Protein AF-A0A932JUG5-F1 (afdb_monomer)

pLDDT: mean 70.93, std 18.05, range [37.06, 95.56]

Mean predicted aligned error: 10.32 Å

Nearest PDB structures (foldseek):
  2k5g-assembly1_A  TM=2.302E-01  e=5.711E-01  Bordetella parapertussis
  5xey-assembly1_D  TM=2.996E-01  e=1.657E+00  Mycobacteroides abscessus ATCC 19977
  2r4i-assembly1_B  TM=3.685E-01  e=4.272E+00  Cytophaga hutchinsonii ATCC 33406

Structure (mmCIF, N/CA/C/O backbone):
data_AF-A0A932JUG5-F1
#
_entry.id   AF-A0A932JUG5-F1
#
loop_
_atom_site.group_PDB
_atom_site.id
_atom_site.type_symbol
_atom_site.label_atom_id
_atom_site.label_alt_id
_atom_site.label_comp_id
_atom_site.label_asym_id
_atom_site.label_entity_id
_atom_site.label_seq_id
_atom_site.pdbx_PDB_ins_code
_atom_site.Cartn_x
_atom_site.Cartn_y
_atom_site.Cartn_z
_atom_site.occupancy
_atom_site.B_iso_or_equiv
_atom_site.auth_seq_id
_atom_site.auth_comp_id
_atom_site.auth_asym_id
_atom_site.auth_atom_id
_atom_site.pdbx_PDB_model_num
ATOM 1 N N . MET A 1 1 ? 5.066 -1.043 17.334 1.00 67.12 1 MET A N 1
ATOM 2 C CA . MET A 1 1 ? 5.276 -2.443 16.895 1.00 67.12 1 MET A CA 1
ATOM 3 C C . MET A 1 1 ? 4.798 -2.511 15.457 1.00 67.12 1 MET A C 1
ATOM 5 O O . MET A 1 1 ? 3.901 -1.746 15.149 1.00 67.12 1 MET A O 1
ATOM 9 N N . PHE A 1 2 ? 5.399 -3.308 14.576 1.00 74.69 2 PHE A N 1
ATOM 10 C CA . PHE A 1 2 ? 4.957 -3.373 13.175 1.00 74.69 2 PHE A CA 1
ATOM 11 C C . PHE A 1 2 ? 4.101 -4.617 12.924 1.00 74.69 2 PHE A C 1
ATOM 13 O O . PHE A 1 2 ? 4.277 -5.651 13.579 1.00 74.69 2 PHE A O 1
ATOM 20 N N . THR A 1 3 ? 3.201 -4.508 11.958 1.00 82.12 3 THR A N 1
ATOM 21 C CA . THR A 1 3 ? 2.502 -5.627 11.320 1.00 82.12 3 THR A CA 1
ATOM 22 C C . THR A 1 3 ? 3.050 -5.799 9.909 1.00 82.12 3 THR A C 1
ATOM 24 O O . THR A 1 3 ? 3.849 -4.992 9.422 1.00 82.12 3 THR A O 1
ATOM 27 N N . ASN A 1 4 ? 2.658 -6.883 9.252 1.00 87.62 4 ASN A N 1
ATOM 28 C CA . ASN A 1 4 ? 3.013 -7.144 7.871 1.00 87.62 4 ASN A CA 1
ATOM 29 C C . ASN A 1 4 ? 1.751 -7.185 7.013 1.00 87.62 4 ASN A C 1
ATOM 31 O O . ASN A 1 4 ? 0.753 -7.795 7.386 1.00 87.62 4 ASN A O 1
ATOM 35 N N . LEU A 1 5 ? 1.824 -6.606 5.821 1.00 89.88 5 LEU A N 1
ATOM 36 C CA . LEU A 1 5 ? 0.847 -6.821 4.763 1.00 89.88 5 LEU A CA 1
ATOM 37 C C . LEU A 1 5 ? 1.424 -7.851 3.795 1.00 89.88 5 LEU A C 1
ATOM 39 O O . LEU A 1 5 ? 2.476 -7.622 3.196 1.00 89.88 5 LEU A O 1
ATOM 43 N N . GLY A 1 6 ? 0.761 -8.996 3.672 1.00 92.31 6 GLY A N 1
ATOM 44 C CA . GLY A 1 6 ? 1.151 -10.073 2.772 1.00 92.31 6 GLY A CA 1
ATOM 45 C C . GLY A 1 6 ? 0.362 -10.032 1.472 1.00 92.31 6 GLY A C 1
ATOM 46 O O . GLY A 1 6 ? -0.870 -10.011 1.481 1.00 92.31 6 GLY A O 1
ATOM 47 N N . GLY A 1 7 ? 1.069 -10.069 0.346 1.00 91.06 7 GLY A N 1
ATOM 48 C CA . GLY A 1 7 ? 0.444 -10.052 -0.972 1.00 91.06 7 GLY A CA 1
ATOM 49 C C . GLY A 1 7 ? 1.299 -10.688 -2.057 1.00 91.06 7 GLY A C 1
ATOM 50 O O . GLY A 1 7 ? 2.500 -10.901 -1.891 1.00 91.06 7 GLY A O 1
ATOM 51 N N . VAL A 1 8 ? 0.645 -10.964 -3.185 1.00 92.56 8 VAL A N 1
ATOM 52 C CA . VAL A 1 8 ? 1.299 -11.363 -4.431 1.00 92.56 8 VAL A CA 1
ATOM 53 C C . VAL A 1 8 ? 1.482 -10.112 -5.277 1.00 92.56 8 VAL A C 1
ATOM 55 O O . VAL A 1 8 ? 0.507 -9.466 -5.661 1.00 92.56 8 VAL A O 1
ATOM 58 N N . PHE A 1 9 ? 2.730 -9.782 -5.590 1.00 91.12 9 PHE A N 1
ATOM 59 C CA . PHE A 1 9 ? 3.080 -8.593 -6.354 1.00 91.12 9 PHE A CA 1
ATOM 60 C C . PHE A 1 9 ? 3.748 -8.964 -7.665 1.00 91.12 9 PHE A C 1
ATOM 62 O O . PHE A 1 9 ? 4.625 -9.831 -7.719 1.00 91.12 9 PHE A O 1
ATOM 69 N N . ARG A 1 10 ? 3.379 -8.252 -8.728 1.00 90.44 10 ARG A N 1
ATOM 70 C CA . ARG A 1 10 ? 4.007 -8.412 -10.036 1.00 90.44 10 ARG A CA 1
ATOM 71 C C . ARG A 1 10 ? 5.241 -7.526 -10.120 1.00 90.44 10 ARG A C 1
ATOM 73 O O . ARG A 1 10 ? 5.135 -6.306 -9.976 1.00 90.44 10 ARG A O 1
ATOM 80 N N . CYS A 1 11 ? 6.401 -8.135 -10.360 1.00 87.50 11 CYS A N 1
ATOM 81 C CA . CYS A 1 11 ? 7.664 -7.415 -10.476 1.00 87.50 11 CYS A CA 1
ATOM 82 C C . CYS A 1 11 ? 7.712 -6.557 -11.739 1.00 87.50 11 CYS A C 1
ATOM 84 O O . CYS A 1 11 ? 7.481 -7.050 -12.843 1.00 87.50 11 CYS A O 1
ATOM 86 N N . LEU A 1 12 ? 8.106 -5.297 -11.575 1.00 83.88 12 LEU A N 1
ATOM 87 C CA . LEU A 1 12 ? 8.209 -4.328 -12.664 1.00 83.88 12 LEU A CA 1
ATOM 88 C C . LEU A 1 12 ? 9.313 -4.666 -13.670 1.00 83.88 12 LEU A C 1
ATOM 90 O O . LEU A 1 12 ? 9.170 -4.379 -14.851 1.00 83.88 12 LEU A O 1
ATOM 94 N N . ARG A 1 13 ? 10.395 -5.315 -13.220 1.00 81.38 13 ARG A N 1
ATOM 95 C CA . ARG A 1 13 ? 11.527 -5.692 -14.081 1.00 81.38 13 ARG A CA 1
ATOM 96 C C . ARG A 1 13 ? 11.312 -7.001 -14.818 1.00 81.38 13 ARG A C 1
ATOM 98 O O . ARG A 1 13 ? 11.494 -7.077 -16.023 1.00 81.38 13 ARG A O 1
ATOM 105 N N . CYS A 1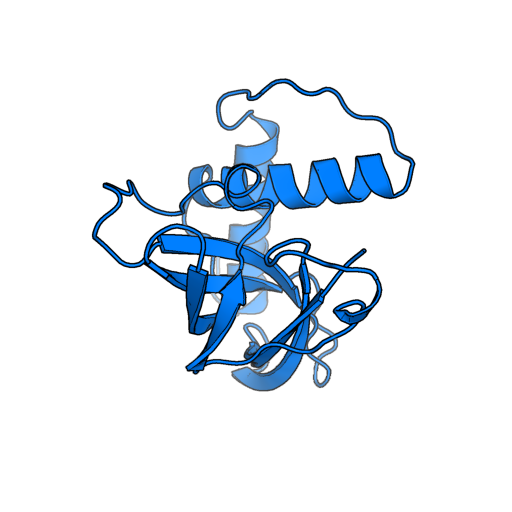 14 ? 11.020 -8.068 -14.077 1.00 86.12 14 CYS A N 1
ATOM 106 C CA . CYS A 1 14 ? 10.975 -9.414 -14.652 1.00 86.12 14 CYS A CA 1
ATOM 107 C C . CYS A 1 14 ? 9.556 -9.890 -14.979 1.00 86.12 14 CYS A C 1
ATOM 109 O O . CYS A 1 14 ? 9.392 -10.993 -15.490 1.00 86.12 14 CYS A O 1
ATOM 111 N N . GLY A 1 15 ? 8.527 -9.098 -14.655 1.00 88.44 15 GLY A N 1
ATOM 112 C CA . GLY A 1 15 ? 7.122 -9.433 -14.894 1.00 88.44 15 GLY A CA 1
ATOM 113 C C . GLY A 1 15 ? 6.592 -10.599 -14.059 1.00 88.44 15 GLY A C 1
ATOM 114 O O . GLY A 1 15 ? 5.436 -10.975 -14.227 1.00 88.44 15 GLY A O 1
ATOM 115 N N . ALA A 1 16 ? 7.419 -11.181 -13.191 1.00 90.38 16 ALA A N 1
ATOM 116 C CA . ALA A 1 16 ? 7.067 -12.353 -12.419 1.00 90.38 16 ALA A CA 1
ATOM 117 C C . ALA A 1 16 ? 6.352 -11.978 -11.122 1.00 90.38 16 ALA A C 1
ATOM 119 O O . ALA A 1 16 ? 6.752 -11.038 -10.430 1.00 90.38 16 ALA A O 1
ATOM 120 N N . ASP A 1 17 ? 5.359 -12.783 -10.766 1.00 92.38 17 ASP A N 1
ATOM 121 C CA . ASP A 1 17 ? 4.685 -12.675 -9.480 1.00 92.38 17 ASP A CA 1
ATOM 122 C C . ASP A 1 17 ? 5.598 -13.182 -8.354 1.00 92.38 17 ASP A C 1
ATOM 124 O O . ASP A 1 17 ? 6.375 -14.137 -8.534 1.00 92.38 17 ASP A O 1
ATOM 128 N N . THR A 1 18 ? 5.551 -12.479 -7.223 1.00 90.31 18 THR A N 1
ATOM 129 C CA . THR A 1 18 ? 6.344 -12.711 -6.012 1.00 90.31 18 THR A CA 1
ATOM 130 C C . THR A 1 18 ? 5.464 -12.517 -4.784 1.00 90.31 18 THR A C 1
ATOM 132 O O . THR A 1 18 ? 4.820 -11.478 -4.655 1.00 90.31 18 THR A O 1
ATOM 135 N N . ASP A 1 19 ? 5.485 -13.483 -3.868 1.00 91.50 19 ASP A N 1
ATOM 136 C CA . ASP A 1 19 ? 4.974 -13.285 -2.513 1.00 91.50 19 ASP A CA 1
ATOM 137 C C . ASP A 1 19 ? 5.924 -12.356 -1.759 1.00 91.50 19 ASP A C 1
ATOM 139 O O . ASP A 1 19 ? 7.111 -12.664 -1.610 1.00 91.50 19 ASP A O 1
ATOM 143 N N . ALA A 1 20 ? 5.418 -11.217 -1.301 1.00 89.06 20 ALA A N 1
ATOM 144 C CA . ALA A 1 20 ? 6.198 -10.276 -0.512 1.00 89.06 20 ALA A CA 1
ATOM 145 C C . ALA A 1 20 ? 5.428 -9.817 0.727 1.00 89.06 20 ALA A C 1
ATOM 147 O O . ALA A 1 20 ? 4.199 -9.908 0.803 1.00 89.06 20 ALA A O 1
ATOM 148 N N . LEU A 1 21 ? 6.194 -9.338 1.704 1.00 88.06 21 LEU A N 1
ATOM 149 C CA . LEU A 1 21 ? 5.694 -8.740 2.931 1.00 88.06 21 LEU A CA 1
ATOM 150 C C . LEU A 1 21 ? 6.082 -7.268 2.944 1.00 88.06 21 LEU A C 1
ATOM 152 O O . LEU A 1 21 ? 7.226 -6.932 2.645 1.00 88.06 21 LEU A O 1
ATOM 156 N N . ILE A 1 22 ? 5.135 -6.421 3.323 1.00 86.06 22 ILE A N 1
ATOM 157 C CA . ILE A 1 22 ? 5.368 -4.997 3.557 1.00 86.06 22 ILE A CA 1
ATOM 158 C C . ILE A 1 22 ? 5.203 -4.750 5.044 1.00 86.06 22 ILE A C 1
ATOM 160 O O . ILE A 1 22 ? 4.152 -5.059 5.602 1.00 86.06 22 ILE A O 1
ATOM 164 N N . GLN A 1 23 ? 6.224 -4.190 5.680 1.00 81.81 23 GLN A N 1
ATOM 165 C CA . GLN A 1 23 ? 6.123 -3.778 7.075 1.00 81.81 23 GLN A CA 1
ATOM 166 C C . GLN A 1 23 ? 5.350 -2.467 7.168 1.00 81.81 23 GLN A C 1
ATOM 168 O O . GLN A 1 23 ? 5.635 -1.518 6.441 1.00 81.81 23 GLN A O 1
ATOM 173 N N . THR A 1 24 ? 4.365 -2.415 8.060 1.00 77.62 24 THR A N 1
ATOM 174 C CA . THR A 1 24 ? 3.523 -1.235 8.236 1.00 77.62 24 THR 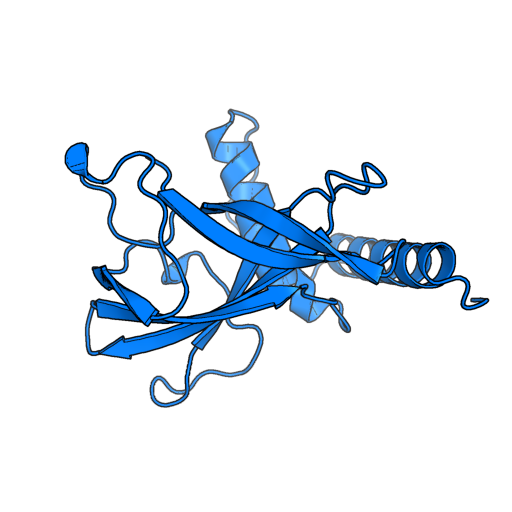A CA 1
ATOM 175 C C . THR A 1 24 ? 3.140 -1.032 9.700 1.00 77.62 24 THR A C 1
ATOM 177 O O . THR A 1 24 ? 3.155 -1.969 10.501 1.00 77.62 24 THR A O 1
ATOM 180 N N . TYR A 1 25 ? 2.805 0.210 10.042 1.00 74.06 25 TYR A N 1
ATOM 181 C CA . TYR A 1 25 ? 2.137 0.570 11.298 1.00 74.06 25 TYR A CA 1
ATOM 182 C C . TYR A 1 25 ? 0.625 0.679 11.137 1.00 74.06 25 TYR A C 1
ATOM 184 O O . TYR A 1 25 ? -0.084 0.920 12.106 1.00 74.06 25 TYR A O 1
ATOM 192 N N . LEU A 1 26 ? 0.134 0.482 9.913 1.00 70.62 26 LEU A N 1
ATOM 193 C CA . LEU A 1 26 ? -1.282 0.381 9.666 1.00 70.62 26 LEU A CA 1
ATOM 194 C C . LEU A 1 26 ? -1.844 -0.833 10.423 1.00 70.62 26 LEU A C 1
ATOM 196 O O . LEU A 1 26 ? -1.299 -1.935 10.338 1.00 70.62 26 LEU A O 1
ATOM 200 N N . PHE A 1 27 ? -2.968 -0.607 11.099 1.00 74.44 27 PHE A N 1
ATOM 201 C CA . PHE A 1 27 ? -3.621 -1.500 12.062 1.00 74.44 27 PHE A CA 1
ATOM 202 C C . PHE A 1 27 ? -3.049 -1.422 13.475 1.00 74.44 27 PHE A C 1
ATOM 204 O O . PHE A 1 27 ? -1.846 -1.500 13.708 1.00 74.44 27 PHE A O 1
ATOM 211 N N . LYS A 1 28 ? -3.961 -1.301 14.441 1.00 66.75 28 LYS A N 1
ATOM 212 C CA . LYS A 1 28 ? -3.667 -1.188 15.861 1.00 66.75 28 LYS A CA 1
ATOM 213 C C . LYS A 1 28 ? -2.875 -2.397 16.321 1.00 66.75 28 LYS A C 1
ATOM 215 O O . LYS A 1 28 ? -3.382 -3.521 16.396 1.00 66.75 28 LYS A O 1
ATOM 220 N N . THR A 1 29 ? -1.624 -2.144 16.677 1.00 58.34 29 THR A N 1
ATOM 221 C CA . THR A 1 29 ? -0.757 -3.170 17.237 1.00 58.34 29 THR A CA 1
ATOM 222 C C . THR A 1 29 ? -0.883 -3.149 18.753 1.00 58.34 29 THR A C 1
ATOM 224 O O . THR A 1 29 ? -0.235 -2.346 19.427 1.00 58.34 29 THR A O 1
ATOM 227 N N . THR A 1 30 ? -1.695 -4.035 19.327 1.00 60.59 30 THR A N 1
ATOM 228 C CA . THR A 1 30 ? -1.393 -4.496 20.689 1.00 60.59 30 THR A CA 1
ATOM 229 C C . THR A 1 30 ? -0.082 -5.292 20.640 1.00 60.59 30 THR A C 1
ATOM 231 O O . THR A 1 30 ? 0.353 -5.712 19.564 1.00 60.59 30 THR A O 1
ATOM 234 N N . ALA A 1 31 ? 0.563 -5.539 21.786 1.00 60.38 31 ALA A N 1
ATOM 235 C CA . ALA A 1 31 ? 1.728 -6.433 21.830 1.00 60.38 31 ALA A CA 1
ATOM 236 C C . ALA A 1 31 ? 1.429 -7.837 21.259 1.00 60.38 31 ALA A C 1
ATOM 238 O O . ALA A 1 31 ? 2.344 -8.542 20.847 1.00 60.38 31 ALA A O 1
ATOM 239 N N . GLU A 1 32 ? 0.149 -8.215 21.218 1.00 59.88 32 GLU A N 1
ATOM 240 C CA . GLU A 1 32 ? -0.349 -9.486 20.691 1.00 59.8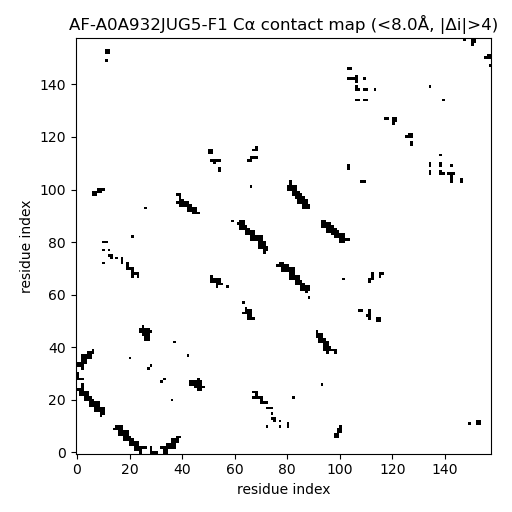8 32 GLU A CA 1
ATOM 241 C C . GLU A 1 32 ? -0.408 -9.509 19.155 1.00 59.88 32 GLU A C 1
ATOM 243 O O . GLU A 1 32 ? -0.163 -10.555 18.567 1.00 59.88 32 GLU A O 1
ATOM 248 N N . ASN A 1 33 ? -0.636 -8.366 18.498 1.00 59.84 33 ASN A N 1
ATOM 249 C CA . ASN A 1 33 ? -0.740 -8.273 17.030 1.00 59.84 33 ASN A CA 1
ATOM 250 C C . ASN A 1 33 ? 0.624 -8.060 16.343 1.00 59.84 33 ASN A C 1
ATOM 252 O O . ASN A 1 33 ? 0.725 -7.869 15.130 1.00 59.84 33 ASN A O 1
ATOM 256 N N . ALA A 1 34 ? 1.696 -8.037 17.128 1.00 69.94 34 ALA A N 1
ATOM 257 C CA . ALA A 1 34 ? 3.051 -7.830 16.658 1.00 69.94 34 ALA A CA 1
ATOM 258 C C . ALA A 1 34 ? 3.486 -8.894 15.651 1.00 69.94 34 ALA A C 1
ATOM 260 O O . ALA A 1 34 ? 3.536 -10.079 15.973 1.00 69.94 34 ALA A O 1
ATOM 261 N N . GLY A 1 35 ? 3.882 -8.472 14.452 1.00 73.44 35 GLY A N 1
ATOM 262 C CA . GLY A 1 35 ? 4.350 -9.404 13.431 1.00 73.44 35 GLY A CA 1
ATOM 263 C C . GLY A 1 35 ? 3.248 -10.244 12.781 1.00 73.44 35 GLY A C 1
ATOM 264 O O . GLY A 1 35 ? 3.582 -11.109 11.969 1.00 73.44 35 GLY A O 1
ATOM 265 N N . GLU A 1 36 ? 1.965 -9.977 13.059 1.00 85.62 36 GLU A N 1
ATOM 266 C CA . GLU A 1 36 ? 0.871 -10.563 12.281 1.00 85.62 36 GLU A CA 1
ATOM 267 C C . GLU A 1 36 ? 0.986 -10.203 10.796 1.00 85.62 36 GLU A C 1
ATOM 269 O O . GLU A 1 36 ? 1.579 -9.187 10.419 1.00 85.62 36 GLU A O 1
ATOM 274 N N . VAL A 1 37 ? 0.430 -11.070 9.948 1.00 90.62 37 VAL A N 1
ATOM 275 C CA . VAL A 1 37 ? 0.419 -10.902 8.494 1.00 90.62 37 VAL A CA 1
ATOM 276 C C . VAL A 1 37 ? -1.023 -10.772 8.024 1.00 90.62 37 VAL A C 1
ATOM 278 O O . VAL A 1 37 ? -1.716 -11.784 7.941 1.00 90.62 37 VAL A O 1
ATOM 281 N N . TYR A 1 38 ? -1.426 -9.556 7.660 1.00 90.94 38 TYR A N 1
ATOM 282 C CA . TYR A 1 38 ? -2.733 -9.256 7.082 1.00 90.94 38 TYR A CA 1
ATOM 283 C C . TYR A 1 38 ? -2.717 -9.401 5.559 1.00 90.94 38 TYR A C 1
ATOM 285 O O . TYR A 1 38 ? -1.777 -8.974 4.885 1.00 90.94 38 TYR A O 1
ATOM 293 N N . ARG A 1 39 ? -3.774 -9.984 5.001 1.00 93.81 39 ARG A N 1
ATOM 294 C CA . ARG A 1 39 ? -3.969 -10.232 3.568 1.00 93.81 39 ARG A CA 1
ATOM 295 C C . ARG A 1 39 ? -5.269 -9.613 3.071 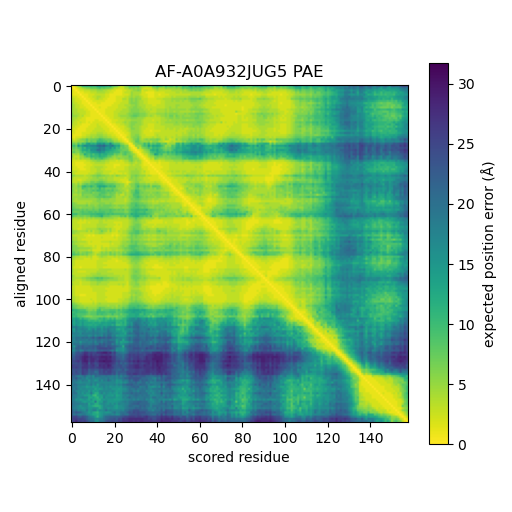1.00 93.81 39 ARG A C 1
ATOM 297 O O . ARG A 1 39 ? -6.115 -9.161 3.836 1.00 93.81 39 ARG A O 1
ATOM 304 N N . VAL A 1 40 ? -5.440 -9.613 1.752 1.00 93.88 40 VAL A N 1
ATOM 305 C CA . VAL A 1 40 ? -6.690 -9.186 1.113 1.00 93.88 40 VAL A CA 1
ATOM 306 C C . VAL A 1 40 ? -7.883 -9.956 1.688 1.00 93.88 40 VAL A C 1
ATOM 308 O O . VAL A 1 40 ? -7.867 -11.183 1.745 1.00 93.88 40 VAL A O 1
ATOM 311 N N . GLY A 1 41 ? -8.916 -9.219 2.090 1.00 93.25 41 GLY A N 1
ATOM 312 C CA . GLY A 1 41 ? -10.114 -9.719 2.762 1.00 93.25 41 GLY A CA 1
ATOM 313 C C . GLY A 1 41 ? -10.045 -9.670 4.290 1.00 93.25 41 GLY A C 1
ATOM 314 O O . GLY A 1 41 ? -11.087 -9.744 4.936 1.00 93.25 41 GLY A O 1
ATOM 315 N N . GLU A 1 42 ? -8.856 -9.512 4.873 1.00 92.19 42 GLU A N 1
ATOM 316 C CA . GLU A 1 42 ? -8.681 -9.392 6.319 1.00 92.19 42 GLU A CA 1
ATOM 317 C C . GLU A 1 42 ? -8.773 -7.930 6.762 1.00 92.19 42 GL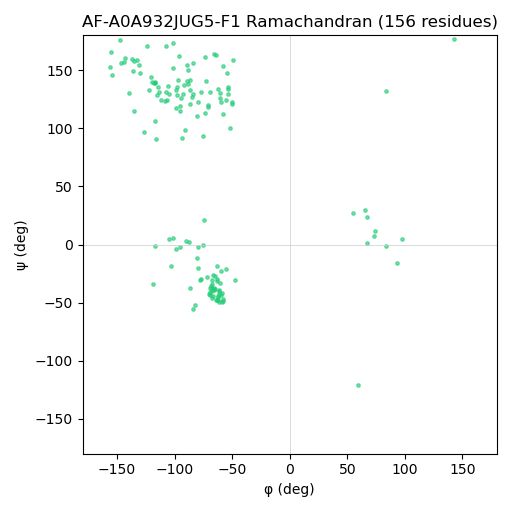U A C 1
ATOM 319 O O . GLU A 1 42 ? -8.538 -6.992 5.991 1.00 92.19 42 GLU A O 1
ATOM 324 N N . GLY A 1 43 ? -9.150 -7.733 8.021 1.00 88.25 43 GLY A N 1
ATOM 325 C CA . GLY A 1 43 ? -9.329 -6.411 8.590 1.00 88.25 43 GLY A CA 1
ATOM 326 C C . GLY A 1 43 ? -9.182 -6.401 10.100 1.00 88.25 43 GLY A C 1
ATOM 327 O O . GLY A 1 43 ? -9.438 -7.399 10.773 1.00 88.25 43 GLY A O 1
ATOM 328 N N . ALA A 1 44 ? -8.781 -5.251 10.624 1.00 89.44 44 ALA A N 1
ATOM 329 C CA . ALA A 1 44 ? -8.560 -5.020 12.043 1.00 89.44 44 ALA A CA 1
ATOM 330 C C . ALA A 1 44 ? -8.908 -3.571 12.408 1.00 89.44 44 ALA A C 1
ATOM 332 O O . ALA A 1 44 ? -9.276 -2.760 11.551 1.00 89.44 44 ALA A O 1
ATOM 333 N N . GLU A 1 45 ? -8.825 -3.247 13.698 1.00 88.31 45 GLU A N 1
ATOM 334 C CA . GLU A 1 45 ? -8.858 -1.852 14.136 1.00 88.31 45 GLU A CA 1
ATOM 335 C C . GLU A 1 45 ? -7.670 -1.120 13.503 1.00 88.31 45 GLU A C 1
ATOM 337 O O . GLU A 1 45 ? -6.551 -1.624 13.520 1.00 88.31 45 GLU A O 1
ATOM 342 N N . VAL A 1 46 ? -7.922 0.028 12.892 1.00 81.50 46 VAL A N 1
ATOM 343 C CA . VAL A 1 46 ? -6.928 0.848 12.212 1.00 81.50 46 VAL A CA 1
ATOM 344 C C . VAL A 1 46 ? -6.398 1.880 13.192 1.00 81.50 46 VAL A C 1
ATOM 346 O O . VAL A 1 46 ? -7.165 2.591 13.835 1.00 81.50 46 VAL A O 1
ATOM 349 N N . ASP A 1 47 ? -5.078 1.940 13.269 1.00 73.94 47 ASP A N 1
ATOM 350 C CA . ASP A 1 47 ? -4.292 2.937 13.985 1.00 73.94 47 ASP A CA 1
ATOM 351 C C . ASP A 1 47 ? -3.235 3.450 12.997 1.00 73.94 47 ASP A C 1
ATOM 353 O O . ASP A 1 47 ? -2.845 2.701 12.089 1.00 73.94 47 ASP A O 1
ATOM 357 N N . GLY A 1 48 ? -2.845 4.720 13.101 1.00 64.69 48 GLY A N 1
ATOM 358 C CA . GLY A 1 48 ? -1.848 5.329 12.219 1.00 64.69 48 GLY A CA 1
ATOM 359 C C . GLY A 1 48 ? -2.323 5.648 10.797 1.00 64.69 48 GLY A C 1
ATOM 360 O O . GLY A 1 48 ? -1.495 5.964 9.948 1.00 64.69 48 GLY A O 1
ATOM 361 N N . ILE A 1 49 ? -3.626 5.596 10.478 1.00 70.00 49 ILE A N 1
ATOM 362 C CA . ILE A 1 49 ? -4.113 5.955 9.125 1.00 70.00 49 ILE A CA 1
ATOM 363 C C . ILE A 1 49 ? -3.840 7.419 8.778 1.00 70.00 49 ILE A C 1
ATOM 365 O O . ILE A 1 49 ? -3.595 7.756 7.625 1.00 70.00 49 ILE A O 1
ATOM 369 N N . GLU A 1 50 ? -3.847 8.277 9.789 1.00 66.56 50 GLU A N 1
ATOM 370 C CA . GLU A 1 50 ? -3.492 9.687 9.735 1.00 66.56 50 GLU A CA 1
ATOM 371 C C . GLU A 1 50 ? -2.024 9.933 9.354 1.00 66.56 50 GLU A C 1
ATOM 373 O O . GLU A 1 50 ? -1.681 11.030 8.903 1.00 66.56 50 GLU A O 1
ATOM 378 N N . GLU A 1 51 ? -1.166 8.920 9.493 1.00 61.75 51 GLU A N 1
ATOM 379 C CA . GLU A 1 51 ? 0.228 8.954 9.044 1.00 61.75 51 GLU A CA 1
ATOM 380 C C . GLU A 1 51 ? 0.336 8.711 7.529 1.00 61.75 51 GLU A C 1
ATOM 382 O O . GLU A 1 51 ? 1.308 9.124 6.889 1.00 61.75 51 GLU A O 1
ATOM 387 N N . PHE A 1 52 ? -0.695 8.113 6.923 1.00 65.56 52 PHE A N 1
ATOM 388 C CA . PHE A 1 52 ? -0.767 7.880 5.487 1.00 65.56 52 PHE A CA 1
ATOM 389 C C . PHE A 1 52 ? -1.472 9.034 4.778 1.00 65.56 52 PHE A C 1
ATOM 391 O O . PHE A 1 52 ? -2.516 9.536 5.194 1.00 65.56 52 PHE A O 1
ATOM 398 N N . ILE A 1 53 ? -0.914 9.438 3.637 1.00 66.69 53 ILE A N 1
ATOM 399 C CA . ILE A 1 53 ? -1.572 10.397 2.750 1.00 66.69 53 ILE A CA 1
ATOM 400 C C . ILE A 1 53 ? -2.350 9.609 1.692 1.00 66.69 53 ILE A C 1
ATOM 402 O O . ILE A 1 53 ? -1.742 8.787 0.996 1.00 66.69 53 ILE A O 1
ATOM 406 N N . PRO A 1 54 ? -3.660 9.865 1.530 1.00 74.12 54 PRO A N 1
ATOM 407 C CA . PRO A 1 54 ? -4.433 9.304 0.433 1.00 74.12 54 PRO A CA 1
ATOM 408 C C . PRO A 1 54 ? -3.781 9.614 -0.920 1.00 74.12 54 PRO A C 1
ATOM 410 O O . PRO A 1 54 ? -3.392 10.753 -1.182 1.00 74.12 54 PRO A O 1
ATOM 413 N N . LEU A 1 55 ? -3.701 8.617 -1.801 1.00 74.00 55 LEU A N 1
ATOM 414 C CA . LEU A 1 55 ? -3.224 8.797 -3.178 1.00 74.00 55 LEU A CA 1
ATOM 415 C C . LEU A 1 55 ? -4.181 9.659 -4.010 1.00 74.00 55 LEU A C 1
ATOM 417 O O . LEU A 1 55 ? -3.763 10.327 -4.952 1.00 74.00 55 LEU A O 1
ATOM 421 N N . TYR A 1 56 ? -5.462 9.663 -3.643 1.00 76.94 56 TYR A N 1
ATOM 422 C CA . TYR A 1 56 ? -6.514 10.439 -4.290 1.00 76.94 56 TYR A CA 1
ATOM 423 C C . TYR A 1 56 ? -7.325 11.196 -3.236 1.00 76.94 56 TYR A C 1
ATOM 425 O O . TYR A 1 56 ? -7.399 10.735 -2.094 1.00 76.94 56 TYR A O 1
ATOM 433 N N . PRO A 1 57 ? -7.966 12.328 -3.593 1.00 74.75 57 PRO A N 1
ATOM 434 C CA . PRO A 1 57 ? -8.898 13.007 -2.701 1.00 74.75 57 PRO A CA 1
ATOM 435 C C . PRO A 1 57 ? -9.928 12.022 -2.144 1.00 74.75 57 PRO A C 1
ATOM 437 O O . PRO A 1 57 ? -10.634 11.358 -2.901 1.00 74.75 57 PRO A O 1
ATOM 440 N N . TRP A 1 58 ? -9.988 11.926 -0.820 1.00 77.88 58 TRP A N 1
ATOM 441 C CA . TRP A 1 58 ? -10.832 10.971 -0.118 1.00 77.88 58 TRP A CA 1
ATOM 442 C C . TRP A 1 58 ? -11.889 11.714 0.695 1.00 77.88 58 TRP A C 1
ATOM 444 O O . TRP A 1 58 ? -11.574 12.630 1.452 1.00 77.88 58 TRP A O 1
ATOM 454 N N . ASP A 1 59 ? -13.151 11.333 0.515 1.00 81.50 59 ASP A N 1
ATOM 455 C CA . ASP A 1 59 ? -14.321 11.979 1.121 1.00 81.50 59 ASP A CA 1
ATOM 456 C C . ASP A 1 59 ? -14.873 11.214 2.337 1.00 81.50 59 ASP A C 1
ATOM 458 O O . ASP A 1 59 ? -15.936 11.553 2.862 1.00 81.50 59 ASP A O 1
ATOM 462 N N . GLY A 1 60 ? -14.176 10.158 2.766 1.00 79.12 60 GLY A N 1
ATOM 463 C CA . GLY A 1 60 ? -14.615 9.279 3.847 1.00 79.12 60 GLY A CA 1
ATOM 464 C C . GLY A 1 60 ? -15.586 8.173 3.424 1.00 79.12 60 GLY A C 1
ATOM 465 O O . GLY A 1 60 ? -15.998 7.392 4.277 1.00 79.12 60 GLY A O 1
ATOM 466 N N . ARG A 1 61 ? -15.989 8.098 2.146 1.00 79.62 61 ARG A N 1
ATOM 467 C CA . ARG A 1 61 ? -17.013 7.149 1.659 1.00 79.62 61 ARG A CA 1
ATOM 468 C C . ARG A 1 61 ? -16.489 6.177 0.614 1.00 79.62 61 ARG A C 1
ATOM 470 O O . ARG A 1 61 ? -16.952 5.040 0.554 1.00 79.62 61 ARG A O 1
ATOM 477 N N . ALA A 1 62 ? -15.555 6.616 -0.223 1.00 84.25 62 ALA A N 1
ATOM 478 C CA . ALA A 1 62 ? -14.868 5.728 -1.153 1.00 84.25 62 ALA A CA 1
ATOM 479 C C . ALA A 1 62 ? -13.857 4.829 -0.416 1.00 84.25 62 ALA A C 1
ATOM 481 O O . ALA A 1 62 ? -13.436 5.164 0.694 1.00 84.25 62 ALA A O 1
ATOM 482 N N . PRO A 1 63 ? -13.415 3.711 -1.017 1.00 92.12 63 PRO A N 1
ATOM 483 C CA . PRO A 1 63 ? -12.228 3.030 -0.535 1.00 92.12 63 PRO A CA 1
ATOM 484 C C . PRO A 1 63 ? -11.046 3.999 -0.464 1.00 92.12 63 PRO A C 1
ATOM 486 O O . PRO A 1 63 ? -10.799 4.772 -1.392 1.00 92.12 63 PRO A O 1
ATOM 489 N N . LEU A 1 64 ? -10.333 3.959 0.651 1.00 87.44 64 LEU A N 1
ATOM 490 C CA . LEU A 1 64 ? -9.125 4.731 0.853 1.00 87.44 64 LEU A CA 1
ATOM 491 C C . LEU A 1 64 ? -7.968 4.017 0.156 1.00 87.44 64 LEU A C 1
ATOM 493 O O . LEU A 1 64 ? -7.688 2.853 0.439 1.00 87.44 64 LEU A O 1
ATOM 497 N N . GLU A 1 65 ? -7.298 4.714 -0.756 1.00 87.88 65 GLU A N 1
ATOM 498 C CA . GLU A 1 65 ? -6.100 4.209 -1.419 1.00 87.88 65 GLU A CA 1
ATOM 499 C C . GLU A 1 65 ? -4.861 4.922 -0.888 1.00 87.88 65 GLU A C 1
ATOM 501 O O . GLU A 1 65 ? -4.775 6.149 -0.947 1.00 87.88 65 GLU A O 1
ATOM 506 N N . VAL A 1 66 ? -3.896 4.153 -0.389 1.00 82.25 66 VAL A N 1
ATOM 507 C CA . VAL A 1 66 ? -2.661 4.660 0.224 1.00 82.25 66 VAL A CA 1
ATOM 508 C C . VAL A 1 66 ? -1.453 3.864 -0.262 1.00 82.25 66 VAL A C 1
ATOM 510 O O . VAL A 1 66 ? -1.554 2.675 -0.572 1.00 82.25 66 VAL A O 1
ATOM 513 N N . ALA A 1 67 ? -0.295 4.515 -0.334 1.00 81.75 67 ALA A N 1
ATOM 514 C CA . ALA A 1 67 ? 0.977 3.822 -0.510 1.00 81.75 67 ALA A CA 1
ATOM 515 C C . ALA A 1 67 ? 1.487 3.350 0.856 1.00 81.75 67 ALA A C 1
ATOM 517 O O . ALA A 1 67 ? 1.535 4.147 1.789 1.00 81.75 67 ALA A O 1
ATOM 518 N N . VAL A 1 68 ? 1.851 2.072 0.979 1.00 78.56 68 VAL A N 1
ATOM 519 C CA . VAL A 1 68 ? 2.072 1.431 2.295 1.00 78.56 68 VAL A CA 1
ATOM 520 C C . VAL A 1 68 ? 3.484 0.938 2.561 1.00 78.56 68 VAL A C 1
ATOM 522 O O . VAL A 1 68 ? 3.744 0.430 3.645 1.00 78.56 68 VAL A O 1
ATOM 525 N N . GLY A 1 69 ? 4.393 1.098 1.605 1.00 76.88 69 GLY A N 1
ATOM 526 C CA . GLY A 1 69 ? 5.783 0.678 1.751 1.00 76.88 69 GLY A CA 1
ATOM 527 C C . GLY A 1 69 ? 6.352 0.108 0.464 1.00 76.88 69 GLY A C 1
ATOM 528 O O . GLY A 1 69 ? 5.647 -0.005 -0.550 1.00 76.88 69 GLY A O 1
ATOM 529 N N . ASP A 1 70 ? 7.635 -0.229 0.517 1.00 78.38 70 ASP A N 1
ATOM 530 C CA . ASP A 1 70 ? 8.329 -0.929 -0.545 1.00 78.38 70 ASP A CA 1
ATOM 531 C C . ASP A 1 70 ? 8.392 -2.446 -0.312 1.00 78.38 70 ASP A C 1
ATOM 533 O O . ASP A 1 70 ? 8.135 -2.955 0.780 1.00 78.38 70 ASP A O 1
ATOM 537 N N . TRP A 1 71 ? 8.678 -3.180 -1.382 1.00 82.88 71 TRP A N 1
ATOM 538 C CA . TRP A 1 71 ? 8.832 -4.626 -1.382 1.00 82.88 71 TRP A CA 1
ATOM 539 C C . TRP A 1 71 ? 9.889 -5.074 -2.398 1.00 82.88 71 TRP A C 1
ATOM 541 O O . TRP A 1 71 ? 10.146 -4.422 -3.420 1.00 82.88 71 TRP A O 1
ATOM 551 N N . ASP A 1 72 ? 10.455 -6.251 -2.137 1.00 84.25 72 ASP A N 1
ATOM 552 C CA . ASP A 1 72 ? 11.535 -6.830 -2.930 1.00 84.25 72 ASP A CA 1
ATOM 553 C C . ASP A 1 72 ? 11.053 -7.991 -3.803 1.00 84.25 72 ASP A C 1
ATOM 555 O O . ASP A 1 72 ? 10.363 -8.910 -3.356 1.00 84.25 72 ASP A O 1
ATOM 559 N N . CYS A 1 73 ? 11.494 -8.024 -5.061 1.00 84.00 73 CYS A N 1
ATOM 560 C CA . CYS A 1 73 ? 11.316 -9.192 -5.910 1.00 84.00 73 CYS A CA 1
ATOM 561 C C . CYS A 1 73 ? 12.382 -10.249 -5.599 1.00 84.00 73 CYS A C 1
ATOM 563 O O . CYS A 1 73 ? 13.544 -10.114 -5.988 1.00 84.00 73 CYS A O 1
ATOM 565 N N . GLY A 1 74 ? 11.979 -11.371 -5.002 1.00 81.19 74 GLY A N 1
ATOM 566 C CA . GLY A 1 74 ? 12.884 -12.487 -4.705 1.00 81.19 74 GLY A CA 1
ATOM 567 C C . GLY A 1 74 ? 13.567 -13.110 -5.934 1.00 81.19 74 GLY A C 1
ATOM 568 O O . GLY A 1 74 ? 14.638 -13.700 -5.794 1.00 81.19 74 GLY A O 1
ATOM 569 N N . LYS A 1 75 ? 12.995 -12.959 -7.140 1.00 85.50 75 LYS A N 1
ATOM 570 C CA . LYS A 1 75 ? 13.513 -13.568 -8.381 1.00 85.50 75 LYS A CA 1
ATOM 571 C C . LYS A 1 75 ? 14.644 -12.773 -9.025 1.00 85.50 75 LYS A C 1
ATOM 573 O O . LYS A 1 75 ? 15.687 -13.339 -9.329 1.00 85.50 75 LYS A O 1
ATOM 578 N N . CYS A 1 76 ? 14.447 -11.475 -9.248 1.00 83.00 76 CYS A N 1
ATOM 579 C CA . CYS A 1 76 ? 15.457 -10.618 -9.881 1.00 83.00 76 CYS A CA 1
ATOM 580 C C . CYS A 1 76 ? 16.171 -9.685 -8.895 1.00 83.00 76 CYS A C 1
ATOM 582 O O . CYS A 1 76 ? 16.976 -8.861 -9.327 1.00 83.00 76 CYS A O 1
ATOM 584 N N . ARG A 1 77 ? 15.871 -9.815 -7.593 1.00 79.62 77 ARG A N 1
ATOM 585 C CA . ARG A 1 77 ? 16.413 -8.994 -6.499 1.00 79.62 77 ARG A CA 1
ATOM 586 C C . ARG A 1 77 ? 16.200 -7.496 -6.714 1.00 79.62 77 ARG A C 1
ATOM 588 O O . ARG A 1 77 ? 16.981 -6.686 -6.229 1.00 79.62 77 ARG A O 1
ATOM 595 N N . LEU A 1 78 ? 15.155 -7.137 -7.463 1.00 74.00 78 LEU A N 1
ATOM 596 C CA . LEU A 1 78 ? 14.739 -5.750 -7.592 1.00 74.00 78 LEU A CA 1
ATOM 597 C C . LEU A 1 78 ? 14.125 -5.315 -6.269 1.00 74.00 78 LEU A C 1
ATOM 599 O O . LEU A 1 78 ? 13.117 -5.884 -5.856 1.00 74.00 78 LEU A O 1
ATOM 603 N N . ASN A 1 79 ? 14.734 -4.322 -5.649 1.00 71.94 79 ASN A N 1
ATOM 604 C CA . ASN A 1 79 ? 14.263 -3.707 -4.425 1.00 71.94 79 ASN A CA 1
ATOM 605 C C . ASN A 1 79 ? 13.553 -2.374 -4.727 1.00 71.94 79 ASN A C 1
ATOM 607 O O . ASN A 1 79 ? 13.535 -1.932 -5.880 1.00 71.94 79 ASN A O 1
ATOM 611 N N . TRP A 1 80 ? 12.947 -1.754 -3.708 1.00 69.44 80 TRP A N 1
ATOM 612 C CA . TRP A 1 80 ? 12.337 -0.414 -3.791 1.00 69.44 80 TRP A CA 1
ATOM 613 C C . TRP A 1 80 ? 11.118 -0.324 -4.726 1.00 69.44 80 TRP A C 1
ATOM 615 O O . TRP A 1 80 ? 10.840 0.722 -5.319 1.00 69.44 80 TRP A O 1
ATOM 625 N N . GLN A 1 81 ? 10.368 -1.416 -4.885 1.00 80.50 81 GLN A N 1
ATOM 626 C CA . GLN A 1 81 ? 9.086 -1.374 -5.590 1.00 80.50 81 GLN A CA 1
ATOM 627 C C . GLN A 1 81 ? 7.988 -0.995 -4.609 1.00 80.50 81 GLN A C 1
ATOM 629 O O . GLN A 1 81 ? 7.905 -1.582 -3.543 1.00 80.50 81 GLN A O 1
ATOM 634 N N . TRP A 1 82 ? 7.119 -0.056 -4.965 1.00 83.12 82 TRP A N 1
ATOM 635 C CA . TRP A 1 82 ? 6.076 0.407 -4.055 1.00 83.12 82 TRP A CA 1
ATOM 636 C C . TRP A 1 82 ? 4.847 -0.492 -4.082 1.00 83.12 82 TRP A C 1
ATOM 638 O O . TRP A 1 82 ? 4.562 -1.165 -5.078 1.00 83.12 82 TRP A O 1
ATOM 648 N N . ALA A 1 83 ? 4.091 -0.468 -2.991 1.00 86.88 83 ALA A N 1
ATOM 649 C CA . ALA A 1 83 ? 2.796 -1.113 -2.888 1.00 86.88 83 ALA A CA 1
ATOM 650 C C . ALA A 1 83 ? 1.682 -0.110 -2.594 1.00 86.88 83 ALA A C 1
ATOM 652 O O . ALA A 1 83 ? 1.834 0.809 -1.786 1.00 86.88 83 ALA A O 1
ATOM 653 N N . LYS A 1 84 ? 0.545 -0.329 -3.255 1.00 89.38 84 LYS A N 1
ATOM 654 C CA . LYS A 1 84 ? -0.708 0.378 -3.031 1.00 89.38 84 LYS A CA 1
ATOM 655 C C . LYS A 1 84 ? -1.636 -0.551 -2.279 1.00 89.38 84 LYS A C 1
ATOM 657 O O . LYS A 1 84 ? -1.881 -1.679 -2.717 1.00 89.38 84 LYS A O 1
ATOM 662 N N . LEU A 1 85 ? -2.184 -0.030 -1.200 1.00 90.25 85 LEU A N 1
ATOM 663 C CA . LEU A 1 85 ? -3.230 -0.656 -0.429 1.00 90.25 85 LEU A CA 1
ATOM 664 C C . LEU A 1 85 ? -4.545 0.087 -0.671 1.00 90.25 85 LEU A C 1
ATOM 666 O O . LEU A 1 85 ? -4.599 1.312 -0.577 1.00 90.25 85 LEU A O 1
ATOM 670 N N . THR A 1 86 ? -5.599 -0.670 -0.958 1.00 93.56 86 THR A N 1
ATOM 671 C CA . THR A 1 86 ? -6.978 -0.183 -1.009 1.00 93.56 86 THR A CA 1
ATOM 672 C C . THR A 1 86 ? -7.728 -0.735 0.199 1.00 93.56 86 THR A C 1
ATOM 674 O O . THR A 1 86 ? -7.789 -1.953 0.386 1.00 93.56 86 THR A O 1
ATOM 677 N N . LEU A 1 87 ? -8.312 0.150 1.003 1.00 91.69 87 LEU A N 1
ATOM 678 C CA . LEU A 1 87 ? -9.023 -0.166 2.242 1.00 91.69 87 LEU A CA 1
ATOM 679 C C . LEU A 1 87 ? -10.469 0.309 2.179 1.00 91.69 87 LEU A C 1
ATOM 681 O O . LEU A 1 87 ? -10.740 1.404 1.693 1.00 91.69 87 LEU A O 1
ATOM 685 N N . THR A 1 88 ? -11.391 -0.443 2.770 1.00 93.38 88 THR A N 1
ATOM 686 C CA . THR A 1 88 ? -12.648 0.142 3.263 1.00 93.38 88 THR A CA 1
ATOM 687 C C . THR A 1 88 ? -12.538 0.437 4.742 1.00 93.38 88 THR A C 1
ATOM 689 O O . THR A 1 88 ? -11.994 -0.385 5.479 1.00 93.38 88 THR A O 1
ATOM 692 N N . LEU A 1 89 ? -13.110 1.559 5.171 1.00 90.25 89 LEU A N 1
ATOM 693 C CA . LEU A 1 89 ? -13.185 1.945 6.575 1.00 90.25 89 LEU A CA 1
ATOM 694 C C . LEU A 1 89 ? -14.643 1.933 7.048 1.00 90.25 89 LEU A C 1
ATOM 696 O O . LEU A 1 89 ? -15.515 2.492 6.385 1.00 90.25 89 LEU A O 1
ATOM 700 N N . ASP A 1 90 ? -14.886 1.300 8.193 1.00 89.62 90 ASP A N 1
ATOM 701 C CA . ASP A 1 90 ? -16.147 1.325 8.937 1.00 89.62 90 ASP A CA 1
ATOM 702 C C . ASP A 1 90 ? -15.848 1.746 10.382 1.00 89.62 90 ASP A C 1
ATOM 704 O O . ASP A 1 90 ? -15.366 0.963 11.209 1.00 89.62 90 ASP A O 1
ATOM 708 N N . GLY A 1 91 ? -16.034 3.038 10.663 1.00 86.81 91 GLY A N 1
ATOM 709 C CA . GLY A 1 91 ? -15.555 3.652 11.899 1.00 86.81 91 GLY A CA 1
ATOM 710 C C . GLY A 1 91 ? -14.035 3.522 12.028 1.00 86.81 91 GLY A C 1
ATOM 711 O O . GLY A 1 91 ? -13.297 3.999 11.170 1.00 86.81 91 GLY A O 1
ATOM 712 N N . SER A 1 92 ? -13.568 2.870 13.097 1.00 84.56 92 SER A N 1
ATOM 713 C CA . SER A 1 92 ? -12.145 2.588 13.326 1.00 84.56 92 SER A CA 1
ATOM 714 C C . SER A 1 92 ? -11.677 1.256 12.740 1.00 84.56 92 SER A C 1
ATOM 716 O O . SER A 1 92 ? -10.531 0.881 12.948 1.00 84.56 92 SER A O 1
ATOM 718 N N . LYS A 1 93 ? -12.526 0.497 12.038 1.00 89.06 93 LYS A N 1
ATOM 719 C CA . LYS A 1 93 ? -12.131 -0.781 11.433 1.00 89.06 93 LYS A CA 1
ATOM 720 C C . LYS A 1 93 ? -11.800 -0.603 9.963 1.00 89.06 93 LYS A C 1
ATOM 722 O O . LYS A 1 93 ? -12.555 0.026 9.230 1.00 89.06 93 LYS A O 1
ATOM 727 N N . GLY A 1 94 ? -10.706 -1.213 9.529 1.00 89.81 94 GLY A N 1
ATOM 728 C CA . GLY A 1 94 ? -10.279 -1.240 8.136 1.00 89.81 94 GLY A CA 1
ATOM 729 C C . GLY A 1 94 ? -10.250 -2.659 7.609 1.00 89.81 94 GLY A C 1
ATOM 730 O O . GLY A 1 94 ? -9.825 -3.561 8.320 1.00 89.81 94 GLY A O 1
ATOM 731 N N . THR A 1 95 ? -10.695 -2.863 6.372 1.00 93.44 95 THR A N 1
ATOM 732 C CA . THR A 1 95 ? -10.582 -4.148 5.665 1.00 93.44 95 THR A CA 1
ATOM 733 C C . THR A 1 95 ? -9.807 -3.953 4.375 1.00 93.44 95 THR A C 1
ATOM 735 O O . THR A 1 95 ? -10.082 -3.021 3.616 1.00 93.44 95 THR A O 1
ATOM 738 N N . ILE A 1 96 ? -8.840 -4.833 4.126 1.00 94.06 96 ILE A N 1
ATOM 739 C CA . ILE A 1 96 ? -8.012 -4.807 2.925 1.00 94.06 96 ILE A CA 1
ATOM 740 C C . ILE A 1 96 ? -8.842 -5.296 1.740 1.00 94.06 96 ILE A C 1
ATOM 742 O O . ILE A 1 96 ? -9.183 -6.473 1.658 1.00 94.06 96 ILE A O 1
ATOM 746 N N . LEU A 1 97 ? -9.125 -4.414 0.784 1.00 95.56 97 LEU A N 1
ATOM 747 C CA . LEU A 1 97 ? -9.768 -4.793 -0.475 1.00 95.56 97 LEU A CA 1
ATOM 748 C C . LEU A 1 97 ? -8.766 -5.238 -1.534 1.00 95.56 97 LEU A C 1
ATOM 750 O O . LEU A 1 97 ? -9.051 -6.135 -2.323 1.00 95.56 97 LEU A O 1
ATOM 754 N N . ALA A 1 98 ? -7.611 -4.581 -1.586 1.00 95.19 98 ALA A N 1
ATOM 755 C CA . ALA A 1 98 ? -6.574 -4.897 -2.552 1.00 95.19 98 ALA A CA 1
ATOM 756 C C . ALA A 1 98 ? -5.207 -4.478 -2.026 1.00 95.19 98 ALA A C 1
ATOM 758 O O . ALA A 1 98 ? -5.071 -3.447 -1.372 1.00 95.19 98 ALA A O 1
ATOM 759 N N . LEU A 1 99 ? -4.194 -5.262 -2.375 1.00 93.50 99 LEU A N 1
ATOM 760 C CA . LEU A 1 99 ? -2.794 -4.964 -2.122 1.00 93.50 99 LEU A CA 1
ATOM 761 C C . LEU A 1 99 ? -2.025 -5.288 -3.402 1.00 93.50 99 LEU A C 1
ATOM 763 O O . LEU A 1 99 ? -2.038 -6.427 -3.860 1.00 93.50 99 LEU A O 1
ATOM 767 N N . THR A 1 100 ? -1.449 -4.268 -4.037 1.00 91.56 100 THR A N 1
ATOM 768 C CA . THR A 1 100 ? -0.935 -4.372 -5.414 1.00 91.56 100 THR A CA 1
ATOM 769 C C . THR A 1 100 ? 0.341 -3.572 -5.615 1.00 91.56 100 THR A C 1
ATOM 771 O O . THR A 1 100 ? 0.628 -2.650 -4.853 1.00 91.56 100 THR A O 1
ATOM 774 N N . THR A 1 101 ? 1.100 -3.894 -6.666 1.00 89.06 101 THR A N 1
ATOM 775 C CA . THR A 1 101 ? 2.262 -3.094 -7.070 1.00 89.06 101 THR A CA 1
ATOM 776 C C . THR A 1 101 ? 1.811 -1.678 -7.422 1.00 89.06 101 THR A C 1
ATOM 778 O O . THR A 1 101 ? 0.930 -1.485 -8.262 1.00 89.06 101 THR A O 1
ATOM 781 N N . PHE A 1 102 ? 2.436 -0.685 -6.799 1.00 85.31 102 PHE A N 1
ATOM 782 C CA . PHE A 1 102 ? 2.218 0.722 -7.080 1.00 85.31 102 PHE A CA 1
ATOM 783 C C . PHE A 1 102 ? 3.301 1.261 -8.004 1.00 85.31 102 PHE A C 1
ATOM 785 O O . PHE A 1 102 ? 4.495 1.059 -7.791 1.00 85.31 102 PHE A O 1
ATOM 792 N N . LEU A 1 103 ? 2.856 1.987 -9.022 1.00 79.88 103 LEU A N 1
ATOM 793 C CA . LEU A 1 103 ? 3.696 2.723 -9.952 1.00 79.88 103 LEU A CA 1
ATOM 794 C C . LEU A 1 103 ? 3.372 4.206 -9.789 1.00 79.88 103 LEU A C 1
ATOM 796 O O . LEU A 1 103 ? 2.443 4.677 -10.450 1.00 79.88 103 LEU A O 1
ATOM 800 N N . PRO A 1 104 ? 4.089 4.926 -8.909 1.00 71.00 104 PRO A N 1
ATOM 801 C CA . PRO A 1 104 ? 3.949 6.366 -8.783 1.00 71.00 104 PRO A CA 1
ATOM 802 C C . PRO A 1 104 ? 4.048 7.054 -10.149 1.00 71.00 104 PRO A C 1
ATOM 804 O O . PRO A 1 104 ? 5.047 6.922 -10.866 1.00 71.00 104 PRO A O 1
ATOM 807 N N . LYS A 1 105 ? 2.998 7.782 -10.524 1.00 67.44 105 LYS A N 1
ATOM 808 C CA . LYS A 1 105 ? 2.902 8.498 -11.796 1.00 67.44 105 LYS A CA 1
ATOM 809 C C . LYS A 1 105 ? 3.135 9.980 -11.647 1.00 67.44 105 LYS A C 1
ATOM 811 O O . LYS A 1 105 ? 3.473 10.589 -12.651 1.00 67.44 105 LYS A O 1
ATOM 816 N N . ASP A 1 106 ? 3.027 10.547 -10.455 1.00 62.25 106 ASP A N 1
ATOM 817 C CA . ASP A 1 106 ? 3.212 11.973 -10.196 1.00 62.25 106 ASP A CA 1
ATOM 818 C C . ASP A 1 106 ? 4.027 12.221 -8.926 1.00 62.25 106 ASP A C 1
ATOM 820 O O . ASP A 1 106 ? 4.158 11.358 -8.066 1.00 62.25 106 ASP A O 1
ATOM 824 N N . ALA A 1 107 ? 4.621 13.412 -8.798 1.00 56.34 107 ALA A N 1
ATOM 825 C CA . ALA A 1 107 ? 5.395 13.757 -7.601 1.00 56.34 107 ALA A CA 1
ATOM 826 C C . ALA A 1 107 ? 4.530 13.790 -6.331 1.00 56.34 107 ALA A C 1
ATOM 828 O O . ALA A 1 107 ? 5.016 13.484 -5.245 1.00 56.34 107 ALA A O 1
ATOM 829 N N . SER A 1 108 ? 3.244 14.115 -6.476 1.00 60.19 108 SER A N 1
ATOM 830 C CA . SER A 1 108 ? 2.251 14.047 -5.403 1.00 60.19 108 SER A CA 1
ATOM 831 C C . SER A 1 108 ? 2.078 12.637 -4.845 1.00 60.19 108 SER A C 1
ATOM 833 O O . SER A 1 108 ? 1.881 12.498 -3.641 1.00 60.19 108 SER A O 1
ATOM 835 N N . ASP A 1 109 ? 2.228 11.606 -5.677 1.00 64.44 109 ASP A N 1
ATOM 836 C CA . ASP A 1 109 ? 2.100 10.203 -5.270 1.00 64.44 109 ASP A CA 1
ATOM 837 C C . ASP A 1 109 ? 3.200 9.801 -4.284 1.00 64.44 109 ASP A C 1
ATOM 839 O O . ASP A 1 109 ? 3.016 8.929 -3.435 1.00 64.44 109 ASP A O 1
ATOM 843 N N . PHE A 1 110 ? 4.345 10.484 -4.360 1.00 56.53 110 PHE A N 1
ATOM 844 C CA . PHE A 1 110 ? 5.445 10.290 -3.431 1.00 56.53 110 PHE A CA 1
ATOM 845 C C . PHE A 1 110 ? 5.263 11.027 -2.112 1.00 56.53 110 PHE A C 1
ATOM 847 O O . PHE A 1 110 ? 6.012 10.741 -1.190 1.00 56.53 110 PHE A O 1
ATOM 854 N N . ASN A 1 111 ? 4.301 11.941 -1.960 1.00 53.34 111 ASN A N 1
ATOM 855 C CA . ASN A 1 111 ? 4.103 12.615 -0.673 1.00 53.34 111 ASN A CA 1
ATOM 856 C C . ASN A 1 111 ? 3.636 11.637 0.413 1.00 53.34 111 ASN A C 1
ATOM 858 O O . ASN A 1 111 ? 4.086 11.747 1.553 1.00 53.34 111 ASN A O 1
ATOM 862 N N . GLY A 1 112 ? 2.782 10.667 0.063 1.00 53.31 112 GLY A N 1
ATOM 863 C CA . GLY A 1 112 ? 2.378 9.594 0.981 1.00 53.31 112 GLY A CA 1
ATOM 864 C C . GLY A 1 112 ? 3.518 8.626 1.290 1.00 53.31 112 GLY A C 1
ATOM 865 O O . GLY A 1 112 ? 3.701 8.224 2.433 1.00 53.31 112 GLY A O 1
ATOM 866 N N . ILE A 1 113 ? 4.348 8.341 0.286 1.00 57.78 113 ILE A N 1
ATOM 867 C CA . ILE A 1 113 ? 5.532 7.480 0.398 1.00 57.78 113 ILE A CA 1
ATOM 868 C C . ILE A 1 113 ? 6.638 8.127 1.252 1.00 57.78 113 ILE A C 1
ATOM 870 O O . ILE A 1 113 ? 7.262 7.473 2.086 1.00 57.78 113 ILE A O 1
ATOM 874 N N . HIS A 1 114 ? 6.893 9.421 1.050 1.00 51.03 114 HIS A N 1
ATOM 875 C CA . HIS A 1 114 ? 7.988 10.144 1.687 1.00 51.03 114 HIS A CA 1
ATOM 876 C C . HIS A 1 114 ? 7.796 10.321 3.184 1.00 51.03 114 HIS A C 1
ATOM 878 O O . HIS A 1 114 ? 8.790 10.276 3.901 1.00 51.03 114 HIS A O 1
ATOM 884 N N . ARG A 1 115 ? 6.561 10.524 3.657 1.00 52.41 115 ARG A N 1
ATOM 885 C CA . ARG A 1 115 ? 6.294 10.577 5.100 1.00 52.41 115 ARG A CA 1
ATOM 886 C C . ARG A 1 115 ? 6.530 9.229 5.763 1.00 52.41 115 ARG A C 1
ATOM 888 O O . ARG A 1 115 ? 7.245 9.181 6.751 1.00 52.41 115 ARG A O 1
ATOM 895 N N . LEU A 1 116 ? 6.049 8.149 5.147 1.00 50.25 116 LEU A N 1
ATOM 896 C CA . LEU A 1 116 ? 6.260 6.792 5.644 1.00 50.25 116 LEU A CA 1
ATOM 897 C C . LEU A 1 116 ? 7.755 6.456 5.771 1.00 50.25 116 LEU A C 1
ATOM 899 O O . LEU A 1 116 ? 8.192 6.000 6.821 1.00 50.25 116 LEU A O 1
ATOM 903 N N . GLN A 1 117 ? 8.563 6.730 4.737 1.00 52.41 117 GLN A N 1
ATOM 904 C CA . GLN A 1 117 ? 10.015 6.497 4.799 1.00 52.41 117 GLN A CA 1
ATOM 905 C C . GLN A 1 117 ? 10.737 7.423 5.782 1.00 52.41 117 GLN A C 1
ATOM 907 O O . GLN A 1 117 ? 11.690 6.996 6.428 1.00 52.41 117 GLN A O 1
ATOM 912 N N . ARG A 1 118 ? 10.318 8.690 5.874 1.00 49.00 118 ARG A N 1
ATOM 913 C CA . ARG A 1 118 ? 10.899 9.665 6.799 1.00 49.00 118 ARG A CA 1
ATOM 914 C C . ARG A 1 118 ? 10.671 9.242 8.246 1.00 49.00 118 ARG A C 1
ATOM 916 O O . ARG A 1 118 ? 11.616 9.209 9.018 1.00 49.00 118 ARG A O 1
ATOM 923 N N . ASP A 1 119 ? 9.448 8.867 8.584 1.00 47.44 119 ASP A N 1
ATOM 924 C CA . ASP A 1 119 ? 9.085 8.546 9.957 1.00 47.44 119 ASP A CA 1
ATOM 925 C C . ASP A 1 119 ? 9.601 7.134 10.335 1.00 47.44 119 ASP A C 1
ATOM 927 O O . ASP A 1 119 ? 10.027 6.921 11.468 1.00 47.44 119 ASP A O 1
ATOM 931 N N . LEU A 1 120 ? 9.724 6.201 9.372 1.00 43.38 120 LEU A N 1
ATOM 932 C CA . LEU A 1 120 ? 10.495 4.953 9.534 1.00 43.38 120 LEU A CA 1
ATOM 933 C C . LEU A 1 120 ? 11.986 5.212 9.815 1.00 43.38 120 LEU A C 1
ATOM 935 O O . LEU A 1 120 ? 12.576 4.509 10.634 1.00 43.38 120 LEU A O 1
ATOM 939 N N . ALA A 1 121 ? 12.596 6.212 9.169 1.00 42.62 121 ALA A N 1
ATOM 940 C CA . ALA A 1 121 ? 13.977 6.620 9.439 1.00 42.62 121 ALA A CA 1
ATOM 941 C C . ALA A 1 121 ? 14.110 7.307 10.813 1.00 42.62 121 ALA A C 1
ATOM 943 O O . ALA A 1 121 ? 15.004 6.956 11.585 1.00 42.62 121 ALA A O 1
ATOM 944 N N . ASP A 1 122 ? 13.170 8.188 11.172 1.00 43.00 122 ASP A N 1
ATOM 945 C CA . ASP A 1 122 ? 13.091 8.828 12.492 1.00 43.00 122 ASP A CA 1
ATOM 946 C C . ASP A 1 122 ? 12.951 7.783 13.615 1.00 43.00 122 ASP A C 1
ATOM 948 O O . ASP A 1 122 ? 13.635 7.868 14.639 1.00 43.00 122 ASP A O 1
ATOM 952 N N . LEU A 1 123 ? 12.121 6.752 13.404 1.00 40.72 123 LEU A N 1
ATOM 953 C CA . LEU A 1 123 ? 11.927 5.615 14.314 1.00 40.72 123 LEU A CA 1
ATOM 954 C C . LEU A 1 123 ? 13.127 4.654 14.341 1.00 40.72 123 LEU A C 1
ATOM 956 O O . LEU A 1 123 ? 13.389 4.042 15.378 1.00 40.72 123 LEU A O 1
ATOM 960 N N . ALA A 1 124 ? 13.891 4.558 13.249 1.00 38.84 124 ALA A N 1
ATOM 961 C CA . ALA A 1 124 ? 15.190 3.882 13.203 1.00 38.84 124 ALA A CA 1
ATOM 962 C C . ALA A 1 124 ? 16.325 4.699 13.863 1.00 38.84 124 ALA A C 1
ATOM 964 O O . ALA A 1 124 ? 17.460 4.226 13.943 1.00 38.84 124 ALA A O 1
ATOM 965 N N . GLY A 1 125 ? 16.025 5.895 14.388 1.00 37.12 125 GLY A N 1
ATOM 966 C CA . GLY A 1 125 ? 16.956 6.751 15.126 1.00 37.12 125 GLY A CA 1
ATOM 967 C C . GLY A 1 125 ? 17.613 7.860 14.297 1.00 37.12 125 GLY A C 1
ATOM 968 O O . GLY A 1 125 ? 18.455 8.592 14.824 1.00 37.12 125 GLY A O 1
ATOM 969 N N . GLU A 1 126 ? 17.233 8.032 13.031 1.00 39.78 126 GLU A N 1
ATOM 970 C CA . GLU A 1 126 ? 17.714 9.109 12.164 1.00 39.78 126 GLU A CA 1
ATOM 971 C C . GLU A 1 126 ? 16.760 10.308 12.224 1.00 39.78 126 GLU A C 1
ATOM 973 O O . GLU A 1 126 ? 15.805 10.383 11.472 1.00 39.78 126 GLU A O 1
ATOM 978 N N . LYS A 1 127 ? 17.003 11.268 13.128 1.00 37.06 127 LYS A N 1
ATOM 979 C CA . LYS A 1 127 ? 16.141 12.455 13.306 1.00 37.06 127 LYS A CA 1
ATOM 980 C C . LYS A 1 127 ? 15.926 13.258 12.015 1.00 37.06 127 LYS A C 1
ATOM 982 O O . LYS A 1 127 ? 16.868 13.863 11.498 1.00 37.06 127 LYS A O 1
ATOM 987 N N . SER A 1 128 ? 14.674 13.459 11.635 1.00 42.69 128 SER A N 1
ATOM 988 C CA . SER A 1 128 ? 14.242 14.452 10.659 1.00 42.69 128 SER A CA 1
ATOM 989 C C . SER A 1 128 ? 12.988 15.208 11.135 1.00 42.69 128 SER A C 1
ATOM 991 O O . SER A 1 128 ? 12.308 14.826 12.083 1.00 42.69 128 SER A O 1
ATOM 993 N N . SER A 1 129 ? 12.770 16.405 10.585 1.00 41.50 129 SER A N 1
ATOM 994 C CA . SER A 1 129 ? 11.835 17.395 11.130 1.00 41.50 129 SER A CA 1
ATOM 995 C C . SER A 1 129 ? 10.404 17.250 10.599 1.00 41.50 129 SER A C 1
ATOM 997 O O . SER A 1 129 ? 10.177 17.072 9.400 1.00 41.50 129 SER A O 1
ATOM 999 N N . SER A 1 130 ? 9.443 17.455 11.499 1.00 39.00 130 SER A N 1
ATOM 1000 C CA . SER A 1 130 ? 8.001 17.193 11.400 1.00 39.00 130 SER A CA 1
ATOM 1001 C C . SER A 1 130 ? 7.162 18.150 10.533 1.00 39.00 130 SER A C 1
ATOM 1003 O O . SER A 1 130 ? 5.947 18.220 10.711 1.00 39.00 130 SER A O 1
ATOM 1005 N N . GLU A 1 131 ? 7.738 18.898 9.591 1.00 40.62 131 GLU A N 1
ATOM 1006 C CA . GLU A 1 131 ? 6.929 19.783 8.740 1.00 40.62 131 GLU A CA 1
ATOM 1007 C C . GLU A 1 131 ? 6.350 19.040 7.532 1.00 40.62 131 GLU A C 1
ATOM 1009 O O . GLU A 1 131 ? 7.050 18.389 6.752 1.00 40.62 131 GLU A O 1
ATOM 1014 N N . VAL A 1 132 ? 5.031 19.150 7.380 1.00 42.09 132 VAL A N 1
ATOM 1015 C CA . VAL A 1 132 ? 4.321 18.823 6.147 1.00 42.09 132 VAL A CA 1
ATOM 1016 C C . VAL A 1 132 ? 4.577 19.952 5.164 1.00 42.09 132 VAL A C 1
ATOM 1018 O O . VAL A 1 132 ? 3.885 20.967 5.165 1.00 42.09 132 VAL A O 1
ATOM 1021 N N . LEU A 1 133 ? 5.597 19.784 4.337 1.00 37.41 133 LEU A N 1
ATOM 1022 C CA . LEU A 1 133 ? 5.877 20.703 3.245 1.00 37.41 133 LEU A CA 1
ATOM 1023 C C . LEU A 1 133 ? 5.092 20.252 1.994 1.00 37.41 133 LEU A C 1
ATOM 1025 O O . LEU A 1 133 ? 4.858 19.048 1.831 1.00 37.41 133 LEU A O 1
ATOM 1029 N N . PRO A 1 134 ? 4.683 21.170 1.089 1.00 40.00 134 PRO A N 1
ATOM 1030 C CA . PRO A 1 134 ? 4.297 20.797 -0.284 1.00 40.00 134 PRO A CA 1
ATOM 1031 C C . PRO A 1 134 ? 5.381 19.890 -0.892 1.00 40.00 134 PRO A C 1
ATOM 1033 O O . PRO A 1 134 ? 6.500 19.943 -0.379 1.00 40.00 134 PRO A O 1
ATOM 1036 N N . PRO A 1 135 ? 5.113 19.076 -1.945 1.00 44.75 135 PRO A N 1
ATOM 1037 C CA . PRO A 1 135 ? 6.128 18.191 -2.521 1.00 44.75 135 PRO A CA 1
ATOM 1038 C C . PRO A 1 135 ? 7.371 19.020 -2.825 1.00 44.75 135 PRO A C 1
ATOM 1040 O O . PRO A 1 135 ? 7.402 19.783 -3.791 1.00 44.75 135 PRO A O 1
ATOM 1043 N N . GLY A 1 136 ? 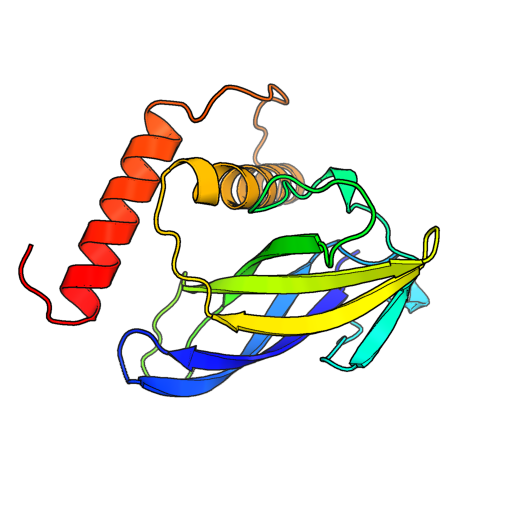8.360 18.943 -1.934 1.00 47.84 136 GLY A N 1
ATOM 1044 C CA . GLY A 1 136 ? 9.532 19.790 -2.034 1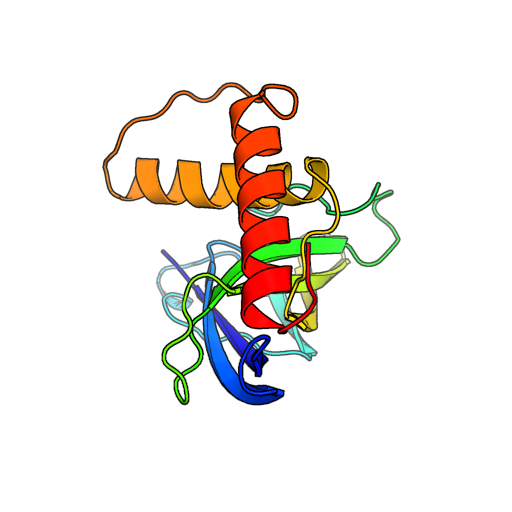.00 47.84 136 GLY A CA 1
ATOM 1045 C C . GLY A 1 136 ? 10.247 19.431 -3.324 1.00 47.84 136 GLY A C 1
ATOM 1046 O O . GLY A 1 136 ? 10.054 18.336 -3.861 1.00 47.84 136 GLY A O 1
ATOM 1047 N N . GLU A 1 137 ? 11.141 20.290 -3.805 1.00 47.22 137 GLU A N 1
ATOM 1048 C CA . GLU A 1 137 ? 11.985 19.957 -4.962 1.00 47.22 137 GLU A CA 1
ATOM 1049 C C . GLU A 1 137 ? 12.628 18.565 -4.833 1.00 47.22 137 GLU A C 1
ATOM 1051 O O . GLU A 1 137 ? 12.823 17.866 -5.822 1.00 47.22 137 GLU A O 1
ATOM 1056 N N . ARG A 1 138 ? 12.899 18.113 -3.601 1.00 42.38 138 ARG A N 1
ATOM 1057 C CA . ARG A 1 138 ? 13.350 16.752 -3.301 1.00 42.38 138 ARG A CA 1
ATOM 1058 C C . ARG A 1 138 ? 12.346 15.663 -3.708 1.00 42.38 138 ARG A C 1
ATOM 1060 O O . ARG A 1 138 ? 12.768 14.731 -4.381 1.00 42.38 138 ARG A O 1
ATOM 1067 N N . ALA A 1 139 ? 11.067 15.773 -3.345 1.00 46.72 139 ALA A N 1
ATOM 1068 C CA . ALA A 1 139 ? 10.034 14.803 -3.725 1.00 46.72 139 ALA A CA 1
ATOM 1069 C C . ALA A 1 139 ? 9.812 14.797 -5.245 1.00 46.72 139 ALA A C 1
ATOM 1071 O O . ALA A 1 139 ? 9.699 13.737 -5.850 1.00 46.72 139 ALA A O 1
ATOM 1072 N N . VAL A 1 140 ? 9.863 15.973 -5.885 1.00 51.47 140 V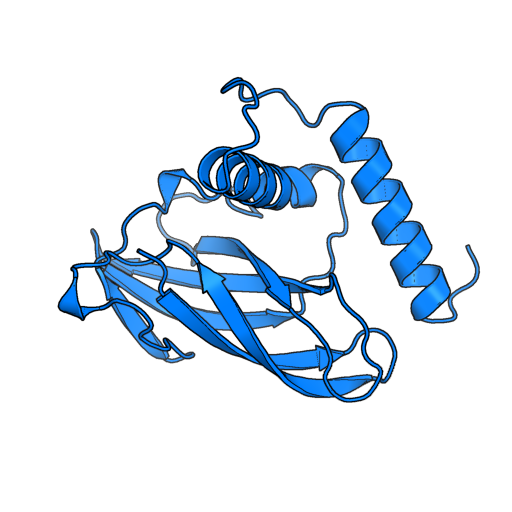AL A N 1
ATOM 1073 C CA . VAL A 1 140 ? 9.805 16.097 -7.352 1.00 51.47 140 VAL A CA 1
ATOM 1074 C C . VAL A 1 140 ? 10.997 15.406 -8.021 1.00 51.47 140 VAL A C 1
ATOM 1076 O O . VAL A 1 140 ? 10.810 14.649 -8.971 1.00 51.47 140 VAL A O 1
ATOM 1079 N N . ARG A 1 141 ? 12.221 15.605 -7.512 1.00 50.75 141 ARG A N 1
ATOM 1080 C CA . ARG A 1 141 ? 13.429 14.934 -8.025 1.00 50.75 141 ARG A CA 1
ATOM 1081 C C . ARG A 1 141 ? 13.405 13.426 -7.805 1.00 50.75 141 ARG A C 1
ATOM 1083 O O . ARG A 1 141 ? 13.837 12.695 -8.686 1.00 50.75 141 ARG A O 1
ATOM 1090 N N . ILE A 1 142 ? 12.909 12.962 -6.661 1.00 47.38 142 ILE A N 1
ATOM 1091 C CA . ILE A 1 142 ? 12.800 11.529 -6.358 1.00 47.38 142 ILE A CA 1
ATOM 1092 C C . ILE A 1 142 ? 11.740 10.885 -7.244 1.00 47.38 142 ILE A C 1
ATOM 1094 O O . ILE A 1 142 ? 11.997 9.834 -7.821 1.00 47.38 142 ILE A O 1
ATOM 1098 N N . ALA A 1 143 ? 10.616 11.563 -7.468 1.00 51.38 143 ALA A N 1
ATOM 1099 C CA . ALA A 1 143 ? 9.603 11.116 -8.411 1.00 51.38 143 ALA A CA 1
ATOM 1100 C C . ALA A 1 143 ? 10.122 11.053 -9.849 1.00 51.38 143 ALA A C 1
ATOM 1102 O O . ALA A 1 143 ? 9.881 10.075 -10.553 1.00 51.38 143 ALA A O 1
ATOM 1103 N N . ALA A 1 144 ? 10.858 12.077 -10.285 1.00 54.44 144 ALA A N 1
ATOM 1104 C CA . ALA A 1 144 ? 11.491 12.094 -11.597 1.00 54.44 144 ALA A CA 1
ATOM 1105 C C . ALA A 1 144 ? 12.530 10.969 -11.731 1.00 54.44 144 ALA A C 1
ATOM 1107 O O . ALA A 1 144 ? 12.476 10.210 -12.692 1.00 54.44 144 ALA A O 1
ATOM 1108 N N . GLY A 1 145 ? 13.411 10.803 -10.740 1.00 55.59 145 GLY A N 1
ATOM 1109 C CA . GLY A 1 145 ? 14.410 9.734 -10.709 1.00 55.59 145 GLY A CA 1
ATOM 1110 C C . GLY A 1 145 ? 13.785 8.339 -10.701 1.00 55.59 145 GLY A C 1
ATOM 1111 O O . GLY A 1 145 ? 14.217 7.477 -11.458 1.00 55.59 145 GLY A O 1
ATOM 1112 N N . PHE A 1 146 ? 12.721 8.126 -9.925 1.00 54.72 146 PHE A N 1
ATOM 1113 C CA . PHE A 1 146 ? 11.998 6.857 -9.883 1.00 54.72 146 PHE A CA 1
ATOM 1114 C C . PHE A 1 146 ? 11.274 6.556 -11.198 1.00 54.72 146 PHE A C 1
ATOM 1116 O O . PHE A 1 146 ? 11.287 5.415 -11.651 1.00 54.72 146 PHE A O 1
ATOM 1123 N N . LYS A 1 147 ? 10.666 7.560 -11.845 1.00 57.34 147 LYS A N 1
ATOM 1124 C CA . LYS A 1 147 ? 10.065 7.404 -13.179 1.00 57.34 147 LYS A CA 1
ATOM 1125 C C . LYS A 1 147 ? 11.108 7.029 -14.221 1.00 57.34 147 LYS A C 1
ATOM 1127 O O . LYS A 1 147 ? 10.871 6.104 -14.992 1.00 57.34 147 LYS A O 1
ATOM 1132 N N . THR A 1 148 ? 12.238 7.735 -14.241 1.00 58.91 148 THR A N 1
ATOM 1133 C CA . THR A 1 148 ? 13.356 7.435 -15.140 1.00 58.91 148 THR A CA 1
ATOM 1134 C C . THR A 1 148 ? 13.852 6.014 -14.902 1.00 58.91 148 THR A C 1
ATOM 1136 O O . THR A 1 148 ? 13.882 5.221 -15.836 1.00 58.91 148 THR A O 1
ATOM 1139 N N . TRP A 1 149 ? 14.092 5.643 -13.644 1.00 57.78 149 TRP A N 1
ATOM 1140 C CA . TRP A 1 149 ? 14.491 4.291 -13.264 1.00 57.78 149 TRP A CA 1
ATOM 1141 C C . TRP A 1 149 ? 13.458 3.230 -13.667 1.00 57.78 149 TRP A C 1
ATOM 1143 O O . TRP A 1 149 ? 13.819 2.205 -14.233 1.00 57.78 149 TRP A O 1
ATOM 1153 N N . CYS A 1 150 ? 12.161 3.473 -13.457 1.00 53.06 150 CYS A N 1
ATOM 1154 C CA . CYS A 1 150 ? 11.103 2.559 -13.890 1.00 53.06 150 CYS A CA 1
ATOM 1155 C C . CYS A 1 150 ? 11.083 2.372 -15.410 1.00 53.06 150 CYS A C 1
ATOM 1157 O O . CYS A 1 150 ? 10.872 1.254 -15.874 1.00 53.06 150 CYS A O 1
ATOM 1159 N N . ARG A 1 151 ? 11.300 3.440 -16.188 1.00 56.69 151 ARG A N 1
ATOM 1160 C CA . ARG A 1 151 ? 11.365 3.377 -17.659 1.00 56.69 151 ARG A CA 1
ATOM 1161 C C . ARG A 1 151 ? 12.592 2.599 -18.125 1.00 56.69 151 ARG A C 1
ATOM 1163 O O . ARG A 1 151 ? 12.443 1.678 -18.922 1.00 56.69 151 ARG A O 1
ATOM 1170 N N . GLU A 1 152 ? 13.758 2.882 -17.546 1.00 59.41 152 GLU A N 1
ATOM 1171 C CA . GLU A 1 152 ? 15.004 2.148 -17.798 1.00 59.41 152 GLU A CA 1
ATOM 1172 C C . GLU A 1 152 ? 14.852 0.653 -17.484 1.00 59.41 152 GLU A C 1
ATOM 1174 O O . GLU A 1 152 ? 15.199 -0.205 -18.294 1.00 59.41 152 GLU A O 1
ATOM 1179 N N . VAL A 1 153 ? 14.271 0.328 -16.327 1.00 49.81 153 VAL A N 1
ATOM 1180 C CA . VAL A 1 153 ? 14.036 -1.051 -15.881 1.00 49.81 153 VAL A CA 1
ATOM 1181 C C . VAL A 1 153 ? 12.993 -1.768 -16.746 1.00 49.81 153 VAL A C 1
ATOM 1183 O O . VAL A 1 153 ? 13.128 -2.970 -16.979 1.00 49.81 153 VAL A O 1
ATOM 1186 N N . ALA A 1 154 ? 11.982 -1.052 -17.241 1.00 52.34 154 ALA A N 1
ATOM 1187 C CA . ALA A 1 154 ? 10.968 -1.577 -18.155 1.00 52.34 154 ALA A CA 1
ATOM 1188 C C . ALA A 1 154 ? 11.439 -1.650 -19.621 1.00 52.34 154 ALA A C 1
ATOM 1190 O O . ALA A 1 154 ? 10.681 -2.109 -20.475 1.00 52.34 154 ALA A O 1
ATOM 1191 N N . GLY A 1 155 ? 12.664 -1.205 -19.931 1.00 46.59 155 GLY A N 1
ATOM 1192 C CA . GLY A 1 155 ? 13.191 -1.175 -21.298 1.00 46.59 155 GLY A CA 1
ATOM 1193 C C . GLY A 1 155 ? 12.478 -0.175 -22.215 1.00 46.59 155 GLY A C 1
ATOM 1194 O O . GLY A 1 155 ? 12.480 -0.350 -23.430 1.00 46.59 155 GLY A O 1
ATOM 1195 N N . VAL A 1 156 ? 11.844 0.851 -21.644 1.00 40.66 156 VAL A N 1
ATOM 1196 C CA . VAL A 1 156 ? 11.216 1.949 -22.383 1.00 40.66 156 VAL A CA 1
ATOM 1197 C C . VAL A 1 156 ? 12.237 3.083 -22.444 1.00 40.66 156 VAL A C 1
ATOM 1199 O O . VAL A 1 156 ? 12.604 3.618 -21.399 1.00 40.66 156 VAL A O 1
ATOM 1202 N N . GLU A 1 157 ? 12.724 3.432 -23.641 1.00 40.34 157 GLU A N 1
ATOM 1203 C CA . GLU A 1 157 ? 13.647 4.567 -23.808 1.00 40.34 157 GLU A CA 1
ATOM 1204 C C . GLU A 1 157 ? 13.051 5.866 -23.214 1.00 40.34 157 GLU A C 1
ATOM 1206 O O . GLU A 1 157 ? 11.818 6.023 -23.179 1.00 40.34 157 GLU A O 1
ATOM 1211 N N . PRO A 1 158 ? 13.905 6.762 -22.676 1.00 49.31 158 PRO A N 1
ATOM 1212 C CA . PRO A 1 158 ? 13.475 7.985 -21.998 1.00 49.31 158 PRO A CA 1
ATOM 1213 C C . PRO A 1 158 ? 12.529 8.849 -22.840 1.00 49.31 158 PRO A C 1
ATOM 1215 O O . PRO A 1 158 ? 12.824 9.105 -24.027 1.00 49.31 158 PRO A O 1
#

Secondary structure (DSSP, 8-state):
--EEEEEEEE-TTT--E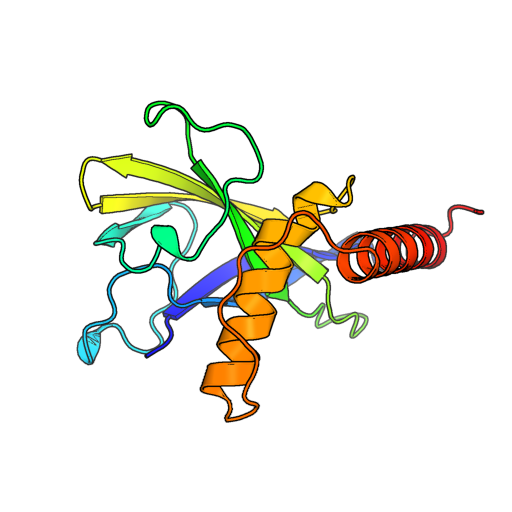EEEEEEE--S---TTSTT-EE-TT-EEE--SGGGSPBSS---SSSPEEEEEEEE--TTT----EEEEEEEEEETTEEEEEEEEEE---STTHHHHHHHHHHHHHHHTT--------SS-HHHHHHHHHHHHHHHHHTT---

Radius of gyration: 15.67 Å; Cα contacts (8 Å, |Δi|>4): 300; chains: 1; bounding box: 35×34×46 Å

Solvent-accessible surface area (backbone atoms only — not comparable to full-atom values): 8832 Å² total; per-residue (Å²): 112,49,26,27,43,43,38,68,31,60,32,77,65,79,66,46,77,32,80,36,61,24,66,30,56,64,36,55,57,52,90,83,44,49,67,40,71,46,37,70,76,40,65,46,51,53,30,61,62,86,64,45,38,60,69,53,98,78,86,83,76,65,69,50,40,29,48,57,42,51,37,57,31,83,85,82,66,47,63,82,39,38,32,32,36,31,28,43,70,60,88,58,33,34,32,30,71,40,55,39,64,40,78,73,86,46,35,70,49,40,52,18,44,50,47,50,55,48,52,53,36,35,74,72,68,49,83,73,81,93,72,88,67,71,72,42,73,63,40,41,50,49,38,50,50,49,45,51,49,50,29,58,54,58,71,42,81,133

Sequence (158 aa):
MFTNLGGVFRCLRCGADTDALIQTYLFKTTAENAGEVYRVGEGAEVDGIEEFIPLYPWDGRAPLEVAVGDWDCGKCRLNWQWAKLTLTLDGSKGTILALTTFLPKDASDFNGIHRLQRDLADLAGEKSSSEVLPPGERAVRIAAGFKTWCREVAGVEP

Foldseek 3Di:
DWEWEWDWEQDLQPRDTDTKIFIAPFADDDVVRPHHYDYAFDKHQTDCVVLADFLDDDPLAAWGKTWTGWIADPPPRDTGWIKIWTWRDDPRMIGTNDIYTDDDPALSNCLRVVSRVQVVCVVVVNDDDDDSDDSPVVSRVVSVVSVCVSCVSNVNDD